Protein AF-A0A966FEG3-F1 (afdb_monomer_lite)

Structure (mmCIF, N/CA/C/O backbone):
data_AF-A0A966FEG3-F1
#
_entry.id   AF-A0A966FEG3-F1
#
loop_
_atom_site.group_PDB
_atom_site.id
_atom_site.type_symbol
_atom_site.label_atom_id
_atom_site.label_alt_id
_atom_site.label_comp_id
_atom_site.label_asym_id
_atom_site.label_entity_id
_atom_site.label_seq_id
_atom_site.pdbx_PDB_ins_code
_atom_site.Cartn_x
_atom_site.Cartn_y
_atom_site.Cartn_z
_atom_site.occupancy
_atom_site.B_iso_or_equiv
_atom_site.auth_seq_id
_atom_site.auth_comp_id
_atom_site.auth_asym_id
_atom_site.auth_atom_id
_atom_site.pdbx_PDB_model_num
ATOM 1 N N . MET A 1 1 ? -10.362 -10.837 -19.702 1.00 38.38 1 MET A N 1
ATOM 2 C CA . MET A 1 1 ? -8.970 -11.197 -20.048 1.00 38.38 1 MET A CA 1
ATOM 3 C C . MET A 1 1 ? -8.154 -11.199 -18.758 1.00 38.38 1 MET A C 1
ATOM 5 O O . MET A 1 1 ? -8.334 -10.292 -17.959 1.00 38.38 1 MET A O 1
ATOM 9 N N . ALA A 1 2 ? -7.411 -12.283 -18.530 1.00 38.44 2 ALA A N 1
ATOM 10 C CA . ALA A 1 2 ? -6.531 -12.666 -17.410 1.00 38.44 2 ALA A CA 1
ATOM 11 C C . ALA A 1 2 ? -6.122 -11.619 -16.337 1.00 38.44 2 ALA A C 1
ATOM 13 O O . ALA A 1 2 ? -4.963 -11.240 -16.250 1.00 38.44 2 ALA A O 1
ATOM 14 N N . LEU A 1 3 ? -7.035 -11.224 -15.444 1.00 44.22 3 LEU A N 1
ATOM 15 C CA . LEU A 1 3 ? -6.697 -10.529 -14.186 1.00 44.22 3 LEU A CA 1
ATOM 16 C C . LEU A 1 3 ? -7.415 -11.183 -12.992 1.00 44.22 3 LEU A C 1
ATOM 18 O O . LEU A 1 3 ? -7.968 -10.521 -12.117 1.00 44.22 3 LEU A O 1
ATOM 22 N N . GLN A 1 4 ? -7.450 -12.519 -12.970 1.00 49.81 4 GLN A N 1
ATOM 23 C CA . GLN A 1 4 ? -7.843 -13.291 -11.790 1.00 49.81 4 GLN A CA 1
ATOM 24 C C . GLN A 1 4 ? -6.581 -13.683 -11.028 1.00 49.81 4 GLN A C 1
ATOM 26 O O . GLN A 1 4 ? -5.938 -14.654 -11.394 1.00 49.81 4 GLN A O 1
ATOM 31 N N . SER A 1 5 ? -6.258 -12.913 -9.986 1.00 51.19 5 SER A N 1
ATOM 32 C CA . SER A 1 5 ? -5.543 -13.248 -8.735 1.00 51.19 5 SER A CA 1
ATOM 33 C C . SER A 1 5 ? -4.192 -14.005 -8.748 1.00 51.19 5 SER A C 1
ATOM 35 O O . SER A 1 5 ? -3.426 -13.845 -7.797 1.00 51.19 5 SER A O 1
ATOM 37 N N . GLY A 1 6 ? -3.843 -14.784 -9.771 1.00 53.94 6 GLY A N 1
ATOM 38 C CA . GLY A 1 6 ? -2.565 -15.483 -9.951 1.00 53.94 6 GLY A CA 1
ATOM 39 C C . GLY A 1 6 ? -1.536 -14.718 -10.791 1.00 53.94 6 GLY A C 1
ATOM 40 O O . GLY A 1 6 ? -0.384 -15.131 -10.842 1.00 53.94 6 GLY A O 1
ATOM 41 N N . ASP A 1 7 ? -1.923 -13.601 -11.412 1.00 70.50 7 ASP A N 1
ATOM 42 C CA . ASP A 1 7 ? -1.065 -12.883 -12.365 1.00 70.50 7 ASP A CA 1
ATOM 43 C C . ASP A 1 7 ? -0.218 -11.763 -11.751 1.00 70.50 7 ASP A C 1
ATOM 45 O O . ASP A 1 7 ? 0.681 -11.285 -12.416 1.00 70.50 7 ASP A O 1
ATOM 49 N N . ILE A 1 8 ? -0.412 -11.364 -10.486 1.00 80.38 8 ILE A N 1
ATOM 50 C CA . ILE A 1 8 ? 0.391 -10.268 -9.899 1.00 80.38 8 ILE A CA 1
ATOM 51 C C . ILE A 1 8 ? 1.880 -10.632 -9.835 1.00 80.38 8 ILE A C 1
ATOM 53 O O . ILE A 1 8 ? 2.721 -9.803 -10.168 1.00 80.38 8 ILE A O 1
ATOM 57 N N . ASP A 1 9 ? 2.208 -11.864 -9.434 1.00 82.50 9 ASP A N 1
ATOM 58 C CA . ASP A 1 9 ? 3.596 -12.344 -9.422 1.00 82.50 9 ASP A CA 1
ATOM 59 C C . ASP A 1 9 ? 4.175 -12.349 -10.837 1.00 82.50 9 ASP A C 1
ATOM 61 O O . ASP A 1 9 ? 5.228 -11.770 -11.075 1.00 82.50 9 ASP A O 1
ATOM 65 N N . LYS A 1 10 ? 3.414 -12.855 -11.814 1.00 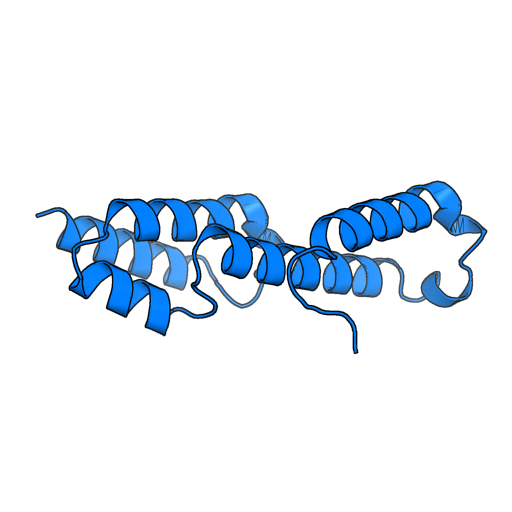83.94 10 LYS A N 1
ATOM 66 C CA . LYS A 1 10 ? 3.803 -12.811 -13.228 1.00 83.94 10 LYS A CA 1
ATOM 67 C C . LYS A 1 10 ? 3.959 -11.383 -13.747 1.00 83.94 10 LYS A C 1
ATOM 69 O O . LYS A 1 10 ? 4.879 -11.117 -14.511 1.00 83.94 10 LYS A O 1
ATOM 74 N N . CYS A 1 11 ? 3.109 -10.447 -13.326 1.00 84.00 11 CYS A N 1
ATOM 75 C CA . CYS A 1 11 ? 3.220 -9.031 -13.663 1.00 84.00 11 CYS A CA 1
ATOM 76 C C . CYS A 1 11 ? 4.493 -8.425 -13.070 1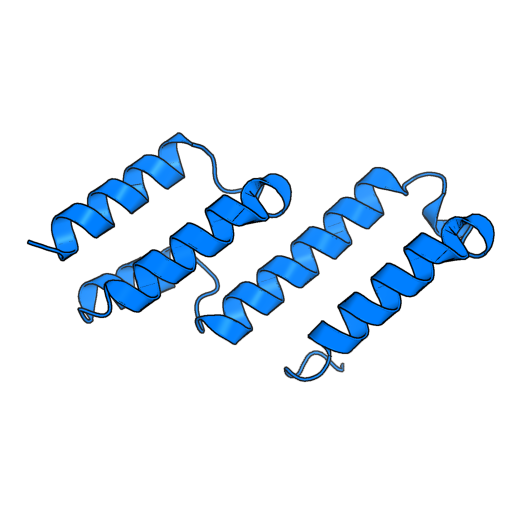.00 84.00 11 CYS A C 1
ATOM 78 O O . CYS A 1 11 ? 5.162 -7.657 -13.758 1.00 84.00 11 CYS A O 1
ATOM 80 N N . LYS A 1 12 ? 4.859 -8.783 -11.833 1.00 86.56 12 LYS A N 1
ATOM 81 C CA . LYS A 1 12 ? 6.125 -8.369 -11.214 1.00 86.56 12 LYS A CA 1
ATOM 82 C C . LYS A 1 12 ? 7.324 -8.951 -11.945 1.00 86.56 12 LYS A C 1
ATOM 84 O O . LYS A 1 12 ? 8.242 -8.205 -12.270 1.00 86.56 12 LYS A O 1
ATOM 89 N N . GLU A 1 13 ? 7.309 -10.248 -12.234 1.00 89.69 13 GLU A N 1
ATOM 90 C CA . GLU A 1 13 ? 8.377 -10.922 -12.976 1.00 89.69 13 GLU A CA 1
ATOM 91 C C . GLU A 1 13 ? 8.538 -10.330 -14.378 1.00 89.69 13 GLU A C 1
ATOM 93 O O . GLU A 1 13 ? 9.652 -10.031 -14.806 1.00 89.69 13 GLU A O 1
ATOM 98 N N . TRP A 1 14 ? 7.431 -10.080 -15.076 1.00 88.81 14 TRP A N 1
ATOM 99 C CA . TRP A 1 14 ? 7.425 -9.453 -16.393 1.00 88.81 14 TRP A CA 1
ATOM 100 C C . TRP A 1 14 ? 7.917 -8.003 -16.346 1.00 88.81 14 TRP A C 1
ATOM 102 O O . TRP A 1 14 ? 8.748 -7.605 -17.165 1.00 88.81 14 TRP A O 1
ATOM 112 N N . LEU A 1 15 ? 7.477 -7.220 -15.355 1.00 89.69 15 LEU A N 1
ATOM 113 C CA . LEU A 1 15 ? 7.966 -5.860 -15.145 1.00 89.69 15 LEU A CA 1
ATOM 114 C C . LEU A 1 15 ? 9.474 -5.864 -14.869 1.00 89.69 15 LEU A C 1
ATOM 116 O O . LEU A 1 15 ? 10.215 -5.097 -15.484 1.00 89.69 15 LEU A O 1
ATOM 120 N N . GLN A 1 16 ? 9.946 -6.760 -14.002 1.00 90.38 16 GLN A N 1
ATOM 121 C CA . GLN A 1 16 ? 11.364 -6.904 -13.688 1.00 90.38 16 GLN A CA 1
ATOM 122 C C . GLN A 1 16 ? 12.171 -7.336 -14.915 1.00 90.38 16 GLN A C 1
ATOM 124 O O . GLN A 1 16 ? 13.257 -6.809 -15.161 1.00 90.38 16 GLN A O 1
ATOM 129 N N . HIS A 1 17 ? 11.631 -8.249 -15.721 1.00 92.38 17 HIS A N 1
ATOM 130 C CA . HIS A 1 17 ? 12.232 -8.663 -16.980 1.00 92.38 17 HIS A CA 1
ATOM 131 C C . HIS A 1 17 ? 12.397 -7.479 -17.940 1.00 92.38 17 HIS A C 1
ATOM 133 O O . HIS A 1 17 ? 13.476 -7.313 -18.512 1.00 92.38 17 HIS A O 1
ATOM 139 N N . ILE A 1 18 ? 11.378 -6.626 -18.080 1.00 89.12 18 ILE A N 1
ATOM 140 C CA . ILE A 1 18 ? 11.449 -5.421 -18.917 1.00 89.12 18 ILE A CA 1
ATOM 141 C C . ILE A 1 18 ? 12.472 -4.429 -18.372 1.00 89.12 18 ILE A C 1
ATOM 143 O O . ILE A 1 18 ? 13.272 -3.907 -19.145 1.00 89.12 18 ILE A O 1
ATOM 147 N N . ILE A 1 19 ? 12.495 -4.193 -17.057 1.00 89.69 19 ILE A N 1
ATOM 148 C CA . ILE A 1 19 ? 13.482 -3.311 -16.415 1.00 89.69 19 ILE A CA 1
ATOM 149 C C . ILE A 1 19 ? 14.906 -3.795 -16.709 1.00 89.69 19 ILE A C 1
ATOM 151 O O . ILE A 1 19 ? 15.741 -3.007 -17.159 1.00 89.69 19 ILE A O 1
ATOM 155 N N . ASN A 1 20 ? 15.165 -5.092 -16.529 1.00 92.50 20 ASN A N 1
ATOM 156 C CA . ASN A 1 20 ? 16.472 -5.702 -16.778 1.00 92.50 20 ASN A CA 1
ATOM 157 C C . ASN A 1 20 ? 16.862 -5.656 -18.266 1.00 92.50 20 ASN A C 1
ATOM 159 O O . ASN A 1 20 ? 18.035 -5.501 -18.599 1.00 92.50 20 ASN A O 1
ATOM 163 N N . ASN A 1 21 ? 15.881 -5.747 -19.167 1.00 92.00 21 ASN A N 1
ATOM 164 C CA . ASN A 1 21 ? 16.079 -5.766 -20.615 1.00 92.00 21 ASN A CA 1
ATOM 165 C C . ASN A 1 21 ? 15.641 -4.461 -21.292 1.00 92.00 21 ASN A C 1
ATOM 167 O O . ASN A 1 21 ? 15.295 -4.477 -22.468 1.00 92.00 21 ASN A O 1
ATOM 171 N N . LYS A 1 22 ? 15.693 -3.313 -20.600 1.00 86.31 22 LYS A N 1
ATOM 172 C CA . LYS A 1 22 ? 15.175 -2.014 -21.080 1.00 86.31 22 LYS A CA 1
ATOM 173 C C . LYS A 1 22 ? 15.550 -1.668 -22.530 1.00 86.31 22 LYS A C 1
ATOM 175 O O . LYS A 1 22 ? 14.750 -1.086 -23.256 1.00 86.31 22 LYS A O 1
ATOM 180 N N . LYS A 1 23 ? 16.762 -2.027 -22.972 1.00 87.69 23 LYS A N 1
ATOM 181 C CA . LYS A 1 23 ? 17.250 -1.791 -24.347 1.00 87.69 23 LYS A CA 1
ATOM 182 C C . LYS A 1 23 ? 16.480 -2.571 -25.425 1.00 87.69 23 LYS A C 1
ATOM 184 O O . LYS A 1 23 ? 16.459 -2.133 -26.566 1.00 87.69 23 LYS A O 1
ATOM 189 N N . GLN A 1 24 ? 15.855 -3.691 -25.068 1.00 90.38 24 GLN A N 1
ATOM 190 C CA . GLN A 1 24 ? 15.042 -4.526 -25.959 1.00 90.38 24 GLN A CA 1
ATOM 191 C C . GLN A 1 24 ? 13.593 -4.032 -26.086 1.00 90.38 24 GLN A C 1
ATOM 193 O O . GLN A 1 24 ? 12.848 -4.548 -26.913 1.00 90.38 24 GLN A O 1
ATOM 198 N N . PHE A 1 25 ? 13.199 -3.018 -25.305 1.00 86.56 25 PHE A N 1
ATOM 199 C CA . PHE A 1 25 ? 11.854 -2.441 -25.316 1.00 86.56 25 PHE A CA 1
ATOM 200 C C . PHE A 1 25 ? 11.882 -0.957 -25.734 1.00 86.56 25 PHE A C 1
ATOM 202 O O . PHE A 1 25 ? 11.555 -0.076 -24.929 1.00 86.56 25 PHE A O 1
ATOM 209 N N . PRO A 1 26 ? 12.288 -0.641 -26.983 1.00 87.69 26 PRO A N 1
ATOM 210 C CA . PRO A 1 26 ? 12.389 0.737 -27.466 1.00 87.69 26 PRO A CA 1
ATOM 211 C C . PRO A 1 26 ? 11.051 1.489 -27.412 1.00 87.69 26 PRO A C 1
ATOM 213 O O . PRO A 1 26 ? 11.040 2.696 -27.185 1.00 87.69 26 PRO A O 1
ATOM 216 N N . GLN A 1 27 ? 9.922 0.783 -27.524 1.00 85.31 27 GLN A N 1
ATOM 217 C CA . GLN A 1 27 ? 8.577 1.360 -27.464 1.00 85.31 27 GLN A CA 1
ATOM 218 C C . GLN A 1 27 ? 8.258 2.073 -26.141 1.00 85.31 27 GLN A C 1
ATOM 220 O O . GLN A 1 27 ? 7.367 2.915 -26.104 1.00 85.31 27 GLN A O 1
ATOM 225 N N . TYR A 1 28 ? 8.976 1.752 -25.060 1.00 85.25 28 TYR A N 1
ATOM 226 C CA . TYR A 1 28 ? 8.797 2.393 -23.757 1.00 85.25 28 TYR A CA 1
ATOM 227 C C . TYR A 1 28 ? 9.899 3.405 -23.448 1.00 85.25 28 TYR A C 1
ATOM 229 O O . TYR A 1 28 ? 9.851 4.024 -22.396 1.00 85.25 28 TYR A O 1
ATOM 237 N N . GLN A 1 29 ? 10.906 3.596 -24.309 1.00 82.12 29 GLN A N 1
ATOM 238 C CA . GLN A 1 29 ? 12.056 4.441 -23.965 1.00 82.12 29 GLN A CA 1
ATOM 239 C C . GLN A 1 29 ? 11.679 5.906 -23.749 1.00 82.12 29 GLN A C 1
ATOM 241 O O . GLN A 1 29 ? 12.109 6.495 -22.758 1.00 82.12 29 GLN A O 1
ATOM 246 N N . SER A 1 30 ? 10.855 6.478 -24.630 1.00 88.44 30 SER A N 1
ATOM 247 C CA . SER A 1 30 ? 10.451 7.888 -24.551 1.00 88.44 30 SER A CA 1
ATOM 248 C C . SER A 1 30 ? 9.553 8.197 -23.352 1.00 88.44 30 SER A C 1
ATOM 250 O O . SER A 1 30 ? 9.527 9.329 -22.884 1.00 88.44 30 SER A O 1
ATOM 252 N N . THR A 1 31 ? 8.825 7.202 -22.841 1.00 90.94 31 THR A N 1
ATOM 253 C CA . THR A 1 31 ? 7.880 7.347 -21.723 1.00 90.94 31 THR A CA 1
ATOM 254 C C . THR A 1 31 ? 8.262 6.482 -20.529 1.00 90.94 31 THR A C 1
ATOM 256 O O . THR A 1 31 ? 7.421 6.226 -19.675 1.00 90.94 31 THR A O 1
ATOM 259 N N . TRP A 1 32 ? 9.520 6.039 -20.451 1.00 88.88 32 TRP A N 1
ATOM 260 C CA . TRP A 1 32 ? 9.947 4.979 -19.536 1.00 88.88 32 TRP A CA 1
ATOM 261 C C . TRP A 1 32 ? 9.588 5.267 -18.085 1.00 88.88 32 TRP A C 1
ATOM 263 O O . TRP A 1 32 ? 9.099 4.382 -17.396 1.00 88.88 32 TRP A O 1
ATOM 273 N N . ASP A 1 33 ? 9.826 6.498 -17.638 1.00 88.50 33 ASP A N 1
ATOM 274 C CA . ASP A 1 33 ? 9.568 6.914 -16.261 1.00 88.50 33 ASP A CA 1
ATOM 275 C C . ASP A 1 33 ? 8.069 6.867 -15.929 1.00 88.50 33 ASP A C 1
ATOM 277 O O . ASP A 1 33 ? 7.652 6.165 -15.010 1.00 88.50 33 ASP A O 1
ATOM 281 N N . ASN A 1 34 ? 7.245 7.495 -16.775 1.00 89.50 34 ASN A N 1
ATOM 282 C CA . ASN A 1 34 ? 5.788 7.492 -16.637 1.00 89.50 34 ASN A CA 1
ATOM 283 C C . ASN A 1 34 ? 5.198 6.080 -16.754 1.00 89.50 34 ASN A C 1
ATOM 285 O O . ASN A 1 34 ? 4.347 5.700 -15.957 1.00 89.50 34 ASN A O 1
ATOM 289 N N . TRP A 1 35 ? 5.663 5.289 -17.723 1.00 90.31 35 TRP A N 1
ATOM 290 C CA . TRP A 1 35 ? 5.221 3.911 -17.934 1.00 90.31 35 TRP A CA 1
ATOM 291 C C . TRP A 1 35 ? 5.592 3.021 -16.747 1.00 90.31 35 TRP A C 1
ATOM 293 O O . TRP A 1 35 ? 4.761 2.263 -16.257 1.00 90.31 35 TRP A O 1
ATOM 303 N N . LEU A 1 36 ? 6.826 3.129 -16.251 1.00 90.25 36 LEU A N 1
ATOM 304 C CA . LEU A 1 36 ? 7.287 2.353 -15.105 1.00 90.25 36 LEU A CA 1
ATOM 305 C C . LEU A 1 36 ? 6.503 2.724 -13.845 1.00 90.25 36 LEU A C 1
ATOM 307 O O . LEU A 1 36 ? 6.138 1.836 -13.074 1.00 90.25 36 LEU A O 1
ATOM 311 N N . LYS A 1 37 ? 6.232 4.017 -13.647 1.00 89.12 37 LYS A N 1
ATOM 312 C CA . LYS A 1 37 ? 5.415 4.508 -12.539 1.00 89.12 37 LYS A CA 1
ATOM 313 C C . LYS A 1 37 ? 3.992 3.957 -12.600 1.00 89.12 37 LYS A C 1
ATOM 315 O O . LYS A 1 37 ? 3.523 3.411 -11.606 1.00 89.12 37 LYS A O 1
ATOM 320 N N . ASP A 1 38 ? 3.352 4.027 -13.765 1.00 88.94 38 ASP A N 1
ATOM 321 C CA . ASP A 1 38 ? 2.004 3.498 -13.998 1.00 88.94 38 ASP A CA 1
ATOM 322 C C . ASP A 1 38 ? 1.928 1.991 -13.700 1.00 88.94 38 ASP A C 1
ATOM 324 O O . ASP A 1 38 ? 1.105 1.552 -12.897 1.00 88.94 38 ASP A O 1
ATOM 328 N N . ARG A 1 39 ? 2.879 1.198 -14.217 1.00 89.38 39 ARG A N 1
ATOM 329 C CA . ARG A 1 39 ? 2.926 -0.254 -13.969 1.00 89.38 39 ARG A CA 1
ATOM 330 C C . ARG A 1 39 ? 3.160 -0.620 -12.512 1.00 89.38 39 ARG A C 1
ATOM 332 O O . ARG A 1 39 ? 2.531 -1.552 -12.015 1.00 89.38 39 ARG A O 1
ATOM 339 N N . LYS A 1 40 ? 4.044 0.097 -11.817 1.00 89.69 40 LYS A N 1
ATOM 340 C CA . LYS A 1 40 ? 4.242 -0.083 -10.372 1.00 89.69 40 LYS A CA 1
ATOM 341 C C . LYS A 1 40 ? 2.946 0.215 -9.616 1.00 89.69 40 LYS A C 1
ATOM 343 O O . LYS A 1 40 ? 2.457 -0.632 -8.875 1.00 89.69 40 LYS A O 1
ATOM 348 N N . GLN A 1 41 ? 2.327 1.358 -9.905 1.00 88.94 41 GLN A N 1
ATOM 349 C CA . GLN A 1 41 ? 1.059 1.767 -9.308 1.00 88.94 41 GLN A CA 1
ATOM 350 C C . GLN A 1 41 ? -0.072 0.750 -9.538 1.00 88.94 41 GLN A C 1
ATOM 352 O O . GLN A 1 41 ? -0.840 0.469 -8.614 1.00 88.94 41 GLN A O 1
ATOM 357 N N . GLU A 1 42 ? -0.193 0.169 -10.731 1.00 88.62 42 GLU A N 1
ATOM 358 C CA . GLU A 1 42 ? -1.166 -0.898 -10.992 1.00 88.62 42 GLU A CA 1
ATOM 359 C C . GLU A 1 42 ? -0.882 -2.157 -10.162 1.00 88.62 42 GLU A C 1
ATOM 361 O O . GLU A 1 42 ? -1.798 -2.703 -9.541 1.00 88.62 42 GLU A O 1
ATOM 366 N N . ILE A 1 43 ? 0.378 -2.604 -10.108 1.00 88.62 43 ILE A N 1
ATOM 367 C CA . ILE A 1 43 ? 0.781 -3.790 -9.340 1.00 88.62 43 ILE A CA 1
ATOM 368 C C . ILE A 1 43 ? 0.492 -3.587 -7.849 1.00 88.62 43 ILE A C 1
ATOM 370 O O . ILE A 1 43 ? -0.152 -4.443 -7.241 1.00 88.62 43 ILE A O 1
ATOM 374 N N . SER A 1 44 ? 0.885 -2.451 -7.266 1.00 89.25 44 SER A N 1
ATOM 375 C CA . SER A 1 44 ? 0.630 -2.167 -5.849 1.00 89.25 44 SER A CA 1
ATOM 376 C C . SER A 1 44 ? -0.855 -2.073 -5.515 1.00 89.25 44 SER A C 1
ATOM 378 O O . SER A 1 44 ? -1.271 -2.556 -4.462 1.00 89.25 44 SER A O 1
ATOM 380 N N . GLN A 1 45 ? -1.688 -1.512 -6.397 1.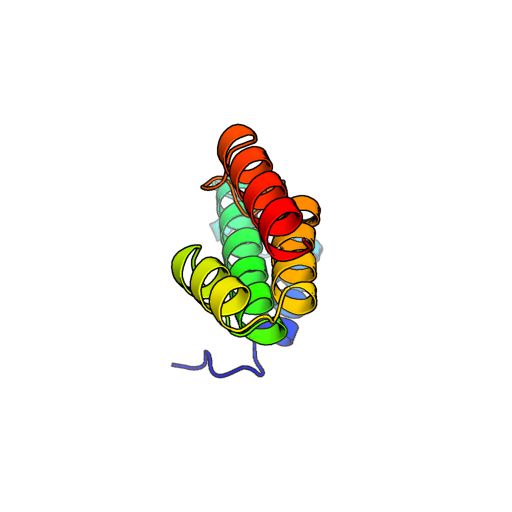00 86.56 45 GLN A N 1
ATOM 381 C CA . GLN A 1 45 ? -3.142 -1.504 -6.194 1.00 86.56 45 GLN A CA 1
ATOM 382 C C . GLN A 1 45 ? -3.735 -2.916 -6.212 1.00 86.56 45 GLN A C 1
ATOM 384 O O . GLN A 1 45 ? -4.588 -3.248 -5.384 1.00 86.56 45 GLN A O 1
ATOM 389 N N . GLN A 1 46 ? -3.285 -3.764 -7.139 1.00 87.12 46 GLN A N 1
ATOM 390 C CA . GLN A 1 46 ? -3.735 -5.151 -7.191 1.00 87.12 46 GLN A CA 1
ATOM 391 C C . GLN A 1 46 ? -3.258 -5.948 -5.972 1.00 87.12 46 GLN A C 1
ATOM 393 O O . GLN A 1 46 ? -4.029 -6.735 -5.423 1.00 87.12 46 GLN A O 1
ATOM 398 N N . GLU A 1 47 ? -2.023 -5.732 -5.513 1.00 88.06 47 GLU A N 1
ATOM 399 C CA . GLU A 1 47 ? -1.493 -6.355 -4.298 1.00 88.06 47 GLU A CA 1
ATOM 400 C C . GLU A 1 47 ? -2.268 -5.946 -3.057 1.00 88.06 47 GLU A C 1
ATOM 402 O O . GLU A 1 47 ? -2.623 -6.808 -2.254 1.00 88.06 47 GLU A O 1
ATOM 407 N N . LEU A 1 48 ? -2.558 -4.653 -2.917 1.00 88.31 48 LEU A N 1
ATOM 408 C CA . LEU A 1 48 ? -3.357 -4.115 -1.825 1.00 88.31 48 LEU A CA 1
ATOM 409 C C . LEU A 1 48 ? -4.720 -4.816 -1.772 1.00 88.31 48 LEU A C 1
ATOM 411 O O . LEU A 1 48 ? -5.116 -5.343 -0.732 1.00 88.31 48 LEU A O 1
ATOM 415 N N . PHE A 1 49 ? -5.407 -4.909 -2.913 1.00 86.88 49 PHE A N 1
ATOM 416 C CA . PHE A 1 49 ? -6.683 -5.612 -2.977 1.00 86.88 49 PHE A CA 1
ATOM 417 C C . PHE A 1 49 ? -6.546 -7.1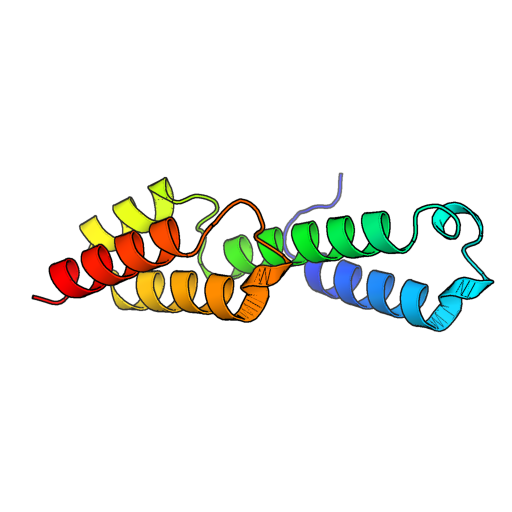12 -2.700 1.00 86.88 49 PHE A C 1
ATOM 419 O O . PHE A 1 49 ? -7.390 -7.680 -2.018 1.00 86.88 49 PHE A O 1
ATOM 426 N N . LYS A 1 50 ? -5.496 -7.772 -3.194 1.00 85.75 50 LYS A N 1
ATOM 427 C CA . LYS A 1 50 ? -5.288 -9.208 -2.965 1.00 85.75 50 LYS A CA 1
ATOM 428 C C . LYS A 1 50 ? -4.971 -9.520 -1.500 1.00 85.75 50 LYS A C 1
ATOM 430 O O . LYS A 1 50 ? -5.453 -10.526 -0.991 1.00 85.75 50 LYS A O 1
ATOM 435 N N . LYS A 1 51 ? -4.174 -8.680 -0.832 1.00 86.38 51 LYS A N 1
ATOM 436 C CA . LYS A 1 51 ? -3.786 -8.859 0.576 1.00 86.38 51 LYS A CA 1
ATOM 437 C C . LYS A 1 51 ? -4.926 -8.549 1.539 1.00 86.38 51 LYS A C 1
ATOM 439 O O . LYS A 1 51 ? -5.109 -9.279 2.504 1.00 86.38 51 LYS A O 1
ATOM 444 N N . PHE A 1 52 ? -5.672 -7.479 1.279 1.00 87.06 52 PHE A N 1
ATOM 445 C CA . PHE A 1 52 ? -6.607 -6.912 2.254 1.00 87.06 52 PHE A CA 1
ATOM 446 C C . PHE A 1 52 ? -8.075 -6.983 1.822 1.00 87.06 52 PHE A C 1
ATOM 448 O O . PHE A 1 52 ? -8.961 -6.702 2.619 1.00 87.06 52 PHE A O 1
ATOM 455 N N . GLY A 1 53 ? -8.365 -7.301 0.558 1.00 85.00 53 GLY A N 1
ATOM 456 C CA . GLY A 1 53 ? -9.724 -7.248 0.006 1.00 85.00 53 GLY A CA 1
ATOM 457 C C . GLY A 1 53 ? -10.284 -5.828 -0.144 1.00 85.00 53 GLY A C 1
ATOM 458 O O . GLY A 1 53 ? -11.454 -5.667 -0.478 1.00 85.00 53 GLY A O 1
ATOM 459 N N . MET A 1 54 ? -9.466 -4.796 0.081 1.00 86.31 54 MET A N 1
ATOM 460 C CA . MET A 1 54 ? -9.872 -3.388 0.119 1.00 86.31 54 MET A CA 1
ATOM 461 C C . MET A 1 54 ? -9.273 -2.625 -1.067 1.00 86.31 54 MET A C 1
ATOM 463 O O . MET A 1 54 ? -8.055 -2.633 -1.258 1.00 86.31 54 MET A O 1
ATOM 467 N N . ARG A 1 55 ? -10.117 -1.951 -1.860 1.00 78.94 55 ARG A N 1
ATOM 468 C CA . ARG A 1 55 ? -9.689 -1.155 -3.032 1.00 78.94 55 ARG A CA 1
ATOM 469 C C . ARG A 1 55 ? -9.712 0.342 -2.779 1.00 78.94 55 ARG A C 1
ATOM 471 O O . ARG A 1 55 ? -8.994 1.080 -3.444 1.00 78.94 55 ARG A O 1
ATOM 478 N N . LYS A 1 56 ? -10.570 0.800 -1.871 1.00 84.38 56 LYS A N 1
ATOM 479 C CA . LYS A 1 56 ? -10.820 2.223 -1.630 1.00 84.38 56 LYS A CA 1
ATOM 480 C C . LYS A 1 56 ? -10.996 2.508 -0.147 1.00 84.38 56 LYS A C 1
ATOM 482 O O . LYS A 1 56 ? -11.329 1.633 0.645 1.00 84.38 56 LYS A O 1
ATOM 487 N N . THR A 1 57 ? -10.886 3.784 0.200 1.00 85.31 57 THR A N 1
ATOM 488 C CA . THR A 1 57 ? -11.108 4.322 1.550 1.00 85.31 57 THR A CA 1
ATOM 489 C C . THR A 1 57 ? -12.439 3.891 2.172 1.00 85.31 57 THR A C 1
ATOM 491 O O . THR A 1 57 ? -12.539 3.741 3.385 1.00 85.31 57 THR A O 1
ATOM 494 N N . ALA A 1 58 ? -13.474 3.682 1.353 1.00 87.81 58 ALA A N 1
ATOM 495 C CA . ALA A 1 58 ? -14.766 3.203 1.836 1.00 87.81 58 ALA A CA 1
ATOM 496 C C . ALA A 1 58 ? -14.677 1.784 2.428 1.00 87.81 58 ALA A C 1
ATOM 498 O O . ALA A 1 58 ? -15.269 1.533 3.473 1.00 87.81 58 ALA A O 1
ATOM 499 N N . ASP A 1 59 ? -13.899 0.885 1.811 1.00 89.44 59 ASP A N 1
ATOM 500 C CA . ASP A 1 59 ? -13.693 -0.474 2.330 1.00 89.44 59 ASP A CA 1
ATOM 501 C C . ASP A 1 59 ? -12.900 -0.440 3.647 1.00 89.44 59 ASP A C 1
ATOM 503 O O . ASP A 1 59 ? -13.188 -1.199 4.572 1.00 89.44 59 ASP A O 1
ATOM 507 N N . PHE A 1 60 ? -11.937 0.484 3.759 1.00 89.25 60 PHE A N 1
ATOM 508 C CA . PHE A 1 60 ? -11.188 0.731 4.993 1.00 89.25 60 PHE A CA 1
ATOM 509 C C . PHE A 1 60 ? -12.110 1.170 6.140 1.00 89.25 60 PHE A C 1
ATOM 511 O O . PHE A 1 60 ? -12.084 0.559 7.206 1.00 89.25 60 PHE A O 1
ATOM 518 N N . ARG A 1 61 ? -12.982 2.164 5.919 1.00 88.12 61 ARG A N 1
ATOM 519 C CA . ARG A 1 61 ? -13.947 2.610 6.942 1.00 88.12 61 ARG A CA 1
ATOM 520 C C . ARG A 1 61 ? -14.902 1.495 7.346 1.00 88.12 61 ARG A C 1
ATOM 522 O O . ARG A 1 61 ? -15.070 1.246 8.532 1.00 88.12 61 ARG A O 1
ATOM 529 N N . GLN A 1 62 ? -15.425 0.749 6.375 1.00 90.31 62 GLN A N 1
ATOM 530 C CA . GLN A 1 62 ? -16.286 -0.395 6.664 1.00 90.31 62 GLN A CA 1
ATOM 531 C C . GLN A 1 62 ? -15.554 -1.477 7.480 1.00 90.31 62 GLN A C 1
ATOM 533 O O . GLN A 1 62 ? -16.150 -2.149 8.320 1.00 90.31 62 GLN A O 1
ATOM 538 N N . THR A 1 63 ? -14.257 -1.670 7.234 1.00 90.06 63 THR A N 1
ATOM 539 C CA . THR A 1 63 ? -13.405 -2.589 8.002 1.00 90.06 63 THR A CA 1
ATOM 540 C C . THR A 1 63 ? -13.228 -2.101 9.443 1.00 90.06 63 THR A C 1
ATOM 542 O O . THR A 1 63 ? -13.334 -2.909 10.368 1.00 90.06 63 THR A O 1
ATOM 545 N N . LEU A 1 64 ? -13.040 -0.793 9.653 1.00 89.62 64 LEU A N 1
ATOM 546 C CA . LEU A 1 64 ? -13.006 -0.191 10.991 1.00 89.62 64 LEU A CA 1
ATOM 547 C C . LEU A 1 64 ? -14.336 -0.357 11.735 1.00 89.62 64 LEU A C 1
ATOM 549 O O . LEU A 1 64 ? -14.325 -0.797 12.880 1.00 89.62 64 LEU A O 1
ATOM 553 N N . GLU A 1 65 ? -15.472 -0.095 11.082 1.00 88.00 65 GLU A N 1
ATOM 554 C CA . GLU A 1 65 ? -16.812 -0.263 11.673 1.00 88.00 65 GLU A CA 1
ATOM 555 C C . GLU A 1 65 ? -17.101 -1.715 12.080 1.00 88.00 65 GLU A C 1
ATOM 557 O O . GLU A 1 65 ? -17.788 -1.973 13.064 1.00 88.00 65 GLU A O 1
ATOM 562 N N . LYS A 1 66 ? -16.533 -2.685 11.356 1.00 88.75 66 LYS A N 1
ATOM 563 C CA . LYS A 1 66 ? -16.604 -4.117 11.693 1.00 88.75 66 LYS A CA 1
ATOM 564 C C . LYS A 1 66 ? -15.670 -4.521 12.844 1.00 88.75 66 LYS A C 1
ATOM 566 O O . LYS A 1 66 ? -15.582 -5.708 13.151 1.00 88.75 66 LYS A O 1
ATOM 571 N N . GLY A 1 67 ? -14.927 -3.583 13.436 1.00 87.88 67 GLY A N 1
ATOM 572 C CA . GLY A 1 67 ? -13.953 -3.843 14.500 1.00 87.88 67 GLY A CA 1
ATOM 573 C C . GLY A 1 67 ? -12.650 -4.494 14.019 1.00 87.88 67 GLY A C 1
ATOM 574 O O . GLY A 1 67 ? -11.812 -4.887 14.829 1.00 87.88 67 GLY A O 1
ATOM 575 N N . LYS A 1 68 ? -12.422 -4.597 12.702 1.00 90.19 68 LYS A N 1
ATOM 576 C CA . LYS A 1 68 ? -11.218 -5.205 12.101 1.00 90.19 68 LYS A CA 1
ATOM 577 C C . LYS A 1 68 ? -10.055 -4.208 12.033 1.00 90.19 68 LYS A C 1
ATOM 579 O O . LYS A 1 68 ? -9.418 -4.006 11.000 1.00 90.19 68 LYS A O 1
ATOM 584 N N . VAL A 1 69 ? -9.754 -3.583 13.164 1.00 89.38 69 VAL A N 1
ATOM 585 C CA . VAL A 1 69 ? -8.768 -2.500 13.280 1.00 89.38 69 VAL A CA 1
ATOM 586 C C . VAL A 1 69 ? -7.366 -2.929 12.839 1.00 89.38 69 VAL A C 1
ATOM 588 O O . VAL A 1 69 ? -6.641 -2.146 12.227 1.00 89.38 69 VAL A O 1
ATOM 591 N N . LYS A 1 70 ? -6.977 -4.181 13.113 1.00 89.69 70 LYS A N 1
ATOM 592 C CA . LYS A 1 70 ? -5.675 -4.718 12.698 1.00 89.69 70 LYS A CA 1
ATOM 593 C C . LYS A 1 70 ? -5.536 -4.769 11.170 1.00 89.69 70 LYS A C 1
ATOM 595 O O . LYS A 1 70 ? -4.564 -4.230 10.653 1.00 89.69 70 LYS A O 1
ATOM 600 N N . GLU A 1 71 ? -6.528 -5.321 10.462 1.00 89.81 71 GLU A N 1
ATOM 601 C CA . GLU A 1 71 ? -6.543 -5.352 8.987 1.00 89.81 71 GLU A CA 1
ATOM 602 C C . GLU A 1 71 ? -6.484 -3.935 8.404 1.00 89.81 71 GLU A C 1
ATOM 604 O O . GLU A 1 71 ? -5.707 -3.672 7.489 1.00 89.81 71 GLU A O 1
ATOM 609 N N . ALA A 1 72 ? -7.254 -3.001 8.968 1.00 90.50 72 ALA A N 1
ATOM 610 C CA . ALA A 1 72 ? -7.253 -1.607 8.537 1.00 90.50 72 ALA A CA 1
ATOM 611 C C . ALA A 1 72 ? -5.888 -0.922 8.761 1.00 90.50 72 ALA A C 1
ATOM 613 O O . ALA A 1 72 ? -5.412 -0.182 7.898 1.00 90.50 72 ALA A O 1
ATOM 614 N N . LYS A 1 73 ? -5.222 -1.196 9.891 1.00 91.31 73 LYS A N 1
ATOM 615 C CA . LYS A 1 73 ? -3.876 -0.681 10.183 1.00 91.31 73 LYS A CA 1
ATOM 616 C C . LYS A 1 73 ? -2.845 -1.213 9.190 1.00 91.31 73 LYS A C 1
ATOM 618 O O . LYS A 1 73 ? -2.044 -0.435 8.680 1.00 91.31 73 LYS A O 1
ATOM 623 N N . GLU A 1 74 ? -2.856 -2.517 8.920 1.00 91.75 74 GLU A N 1
ATOM 624 C CA . GLU A 1 74 ? -1.932 -3.142 7.967 1.00 91.75 74 GLU A CA 1
ATOM 625 C C . GLU A 1 74 ? -2.157 -2.623 6.539 1.00 91.75 74 GLU A C 1
ATOM 627 O O . GLU A 1 74 ? -1.190 -2.341 5.832 1.00 91.75 74 GLU A O 1
ATOM 632 N N .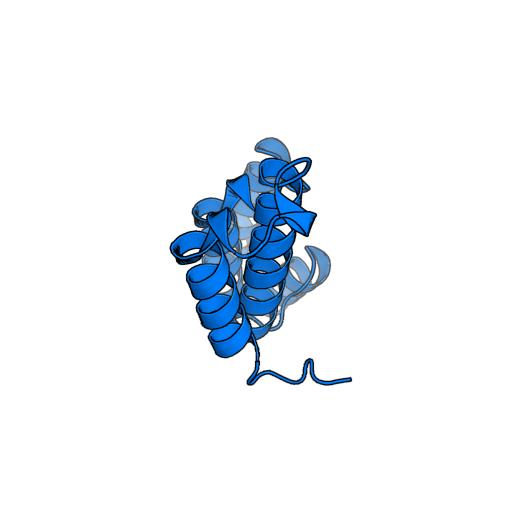 TRP A 1 75 ? -3.417 -2.405 6.148 1.00 91.50 75 TRP A N 1
ATOM 633 C CA . TRP A 1 75 ? -3.765 -1.773 4.876 1.00 91.50 75 TRP A CA 1
ATOM 634 C C . TRP A 1 75 ? -3.179 -0.361 4.768 1.00 91.50 75 TRP A C 1
ATOM 636 O O . TRP A 1 75 ? -2.491 -0.055 3.796 1.00 91.50 75 TRP A O 1
ATOM 646 N N . LEU A 1 76 ? -3.378 0.484 5.787 1.00 90.25 76 LEU A N 1
ATOM 647 C CA . LEU A 1 76 ? -2.848 1.851 5.786 1.00 90.25 76 LEU A CA 1
ATOM 648 C C . LEU A 1 76 ? -1.313 1.866 5.767 1.00 90.25 76 LEU A C 1
ATOM 650 O O . LEU A 1 76 ? -0.710 2.659 5.043 1.00 90.25 76 LEU A O 1
ATOM 654 N N . GLN A 1 77 ? -0.681 0.964 6.522 1.00 91.19 77 GLN A N 1
ATOM 655 C CA . GLN A 1 77 ? 0.772 0.817 6.554 1.00 91.19 77 GLN A CA 1
ATOM 656 C C . GLN A 1 77 ? 1.334 0.405 5.188 1.00 91.19 77 GLN A C 1
ATOM 658 O O . GLN A 1 77 ? 2.371 0.924 4.787 1.00 91.19 77 GLN A O 1
ATOM 663 N N . TYR A 1 78 ? 0.656 -0.486 4.457 1.00 91.00 78 TYR A N 1
ATOM 664 C CA . TYR A 1 78 ? 1.082 -0.888 3.116 1.00 91.00 78 TYR A CA 1
ATOM 665 C C . TYR A 1 78 ? 1.075 0.293 2.140 1.00 91.00 78 TYR A C 1
ATOM 667 O O . TYR A 1 78 ? 2.014 0.456 1.362 1.00 91.00 78 TYR A O 1
ATOM 675 N N . ILE A 1 79 ? 0.043 1.139 2.190 1.00 88.88 79 ILE A N 1
ATOM 676 C CA . ILE A 1 79 ? -0.030 2.339 1.346 1.00 88.88 79 ILE A CA 1
ATOM 677 C C . ILE A 1 79 ? 1.076 3.326 1.730 1.00 88.88 79 ILE A C 1
ATOM 679 O O . ILE A 1 79 ? 1.684 3.919 0.846 1.00 88.88 79 ILE A O 1
ATOM 683 N N . LEU A 1 80 ? 1.375 3.475 3.025 1.00 88.25 80 LEU A N 1
ATOM 684 C CA . LEU A 1 80 ? 2.456 4.343 3.497 1.00 88.25 80 LEU A CA 1
ATOM 685 C C . LEU A 1 80 ? 3.835 3.854 3.021 1.00 88.25 80 LEU A C 1
ATOM 687 O O . LEU A 1 80 ? 4.639 4.652 2.549 1.00 88.25 80 LEU A O 1
ATOM 691 N N . ASP A 1 81 ? 4.088 2.548 3.102 1.00 89.25 81 ASP A N 1
ATOM 692 C CA . ASP A 1 81 ? 5.318 1.909 2.617 1.00 89.25 81 ASP A CA 1
ATOM 693 C C . ASP A 1 81 ? 5.480 2.052 1.091 1.00 89.25 81 ASP A C 1
ATOM 695 O O . ASP A 1 81 ? 6.579 2.235 0.576 1.00 89.25 81 ASP A O 1
ATOM 699 N N . ASN A 1 82 ? 4.359 2.068 0.364 1.00 88.56 82 ASN A N 1
ATOM 700 C CA . ASN A 1 82 ? 4.311 2.166 -1.094 1.00 88.56 82 ASN A CA 1
ATOM 701 C C . ASN A 1 82 ? 3.826 3.542 -1.571 1.00 88.56 82 ASN A C 1
ATOM 703 O O . ASN A 1 82 ? 3.260 3.653 -2.656 1.00 88.56 82 ASN A O 1
ATOM 707 N N . ARG A 1 83 ? 4.043 4.600 -0.782 1.00 84.44 83 ARG A N 1
ATOM 708 C CA . ARG A 1 83 ? 3.440 5.929 -0.985 1.00 84.44 83 ARG A CA 1
ATOM 709 C C . ARG A 1 83 ? 3.631 6.510 -2.390 1.00 84.44 83 ARG A C 1
ATOM 711 O O . ARG A 1 83 ? 2.711 7.126 -2.919 1.00 84.44 83 ARG A O 1
ATOM 718 N N . ASP A 1 84 ? 4.786 6.282 -3.013 1.00 85.12 84 ASP A N 1
ATOM 719 C CA . ASP A 1 84 ? 5.081 6.732 -4.387 1.00 85.12 84 ASP A CA 1
ATOM 720 C C . ASP A 1 84 ? 4.118 6.143 -5.440 1.00 85.12 84 ASP A C 1
ATOM 722 O O . ASP A 1 84 ? 3.822 6.763 -6.462 1.00 85.12 84 ASP A O 1
ATOM 726 N N . GLN A 1 85 ? 3.572 4.964 -5.144 1.00 85.69 85 GLN A N 1
ATOM 727 C CA . GLN A 1 85 ? 2.641 4.208 -5.982 1.00 85.69 85 GLN A CA 1
ATOM 728 C C . GLN A 1 85 ? 1.176 4.568 -5.701 1.00 85.69 85 GLN A C 1
ATOM 730 O O . GLN A 1 85 ? 0.280 4.101 -6.403 1.00 85.69 85 GLN A O 1
ATOM 735 N N . PHE A 1 86 ? 0.924 5.411 -4.695 1.00 85.94 86 PHE A N 1
ATOM 736 C CA . PHE A 1 86 ? -0.401 5.899 -4.330 1.00 85.94 86 PHE A CA 1
ATOM 737 C C . PHE A 1 86 ? -0.461 7.438 -4.322 1.00 85.94 86 PHE A C 1
ATOM 739 O O . PHE A 1 86 ? -0.788 8.040 -3.295 1.00 85.94 86 PHE A O 1
ATOM 746 N N . PRO A 1 87 ? -0.192 8.107 -5.462 1.00 83.75 87 PRO A N 1
ATOM 747 C CA . PRO A 1 87 ? -0.186 9.571 -5.544 1.00 83.75 87 PRO A CA 1
ATOM 748 C C . PRO A 1 87 ? -1.546 10.215 -5.227 1.00 83.75 87 PRO A C 1
ATOM 750 O O . PRO A 1 87 ? -1.614 11.407 -4.942 1.00 83.75 87 PRO A O 1
ATOM 753 N N . GLN A 1 88 ? -2.634 9.441 -5.257 1.00 82.44 88 GLN A N 1
ATOM 754 C CA . GLN A 1 88 ? -3.975 9.882 -4.873 1.00 82.44 88 GLN A CA 1
ATOM 755 C C . GLN A 1 88 ? -4.141 10.151 -3.367 1.00 82.44 88 GLN A C 1
ATOM 757 O O . GLN A 1 88 ? -5.124 10.781 -2.975 1.00 82.44 88 GLN A O 1
ATOM 762 N N . TYR A 1 89 ? -3.224 9.671 -2.520 1.00 86.31 89 TYR A N 1
ATOM 763 C CA . TYR A 1 89 ? -3.281 9.847 -1.070 1.00 86.31 89 TYR A CA 1
ATOM 764 C C . TYR A 1 89 ? -2.152 10.771 -0.601 1.00 86.31 89 TYR A C 1
ATOM 766 O O . TYR A 1 89 ? -0.970 10.445 -0.691 1.00 86.31 89 TYR A O 1
ATOM 774 N N . ASN A 1 90 ? -2.527 11.945 -0.095 1.00 86.25 90 ASN A N 1
ATOM 775 C CA . ASN A 1 90 ? -1.596 12.930 0.458 1.00 86.25 90 ASN A CA 1
ATOM 776 C C . ASN A 1 90 ? -1.406 12.746 1.975 1.00 86.25 90 ASN A C 1
ATOM 778 O O . ASN A 1 90 ? -2.154 12.000 2.607 1.00 86.25 90 ASN A O 1
ATOM 782 N N . ASP A 1 91 ? -0.426 13.440 2.567 1.00 86.94 91 ASP A N 1
ATOM 783 C CA . ASP A 1 91 ? -0.141 13.361 4.012 1.00 86.94 91 ASP A CA 1
ATOM 784 C C . ASP A 1 91 ? -1.380 13.648 4.862 1.00 86.94 91 ASP A C 1
ATOM 786 O O . ASP A 1 91 ? -1.706 12.867 5.750 1.00 86.94 91 ASP A O 1
ATOM 790 N N . ASN A 1 92 ? -2.129 14.700 4.519 1.00 89.06 92 ASN A N 1
ATOM 791 C CA . ASN A 1 92 ? -3.350 15.078 5.233 1.00 89.06 92 ASN A CA 1
ATOM 792 C C . ASN A 1 92 ? -4.368 13.928 5.274 1.00 89.06 92 ASN A C 1
ATOM 794 O O . ASN A 1 92 ? -5.006 13.684 6.297 1.00 89.06 92 ASN A O 1
ATOM 798 N N . TRP A 1 93 ? -4.525 13.205 4.162 1.00 90.50 93 TRP A N 1
ATOM 799 C CA . TRP A 1 93 ? -5.391 12.035 4.099 1.00 90.50 93 TRP A CA 1
ATOM 800 C C . TRP A 1 93 ? -4.864 10.907 4.989 1.00 90.50 93 TRP A C 1
ATOM 802 O O . TRP A 1 93 ? -5.655 10.284 5.692 1.00 90.50 93 TRP A O 1
ATOM 812 N N . PHE A 1 94 ? -3.552 10.655 5.002 1.00 88.56 94 PHE A N 1
ATOM 813 C CA . PHE A 1 94 ? -2.953 9.638 5.872 1.00 88.56 94 PHE A CA 1
ATOM 814 C C . PHE A 1 94 ? -3.137 9.963 7.353 1.00 88.56 94 PHE A C 1
ATOM 816 O O . PHE A 1 94 ? -3.528 9.082 8.119 1.00 88.56 94 PHE A O 1
ATOM 823 N N . GLU A 1 95 ? -2.902 11.212 7.751 1.00 89.81 95 GLU A N 1
ATOM 824 C CA . GLU A 1 95 ? -3.104 11.668 9.126 1.00 89.81 95 GLU A CA 1
ATOM 825 C C . GLU A 1 95 ? -4.559 11.486 9.571 1.00 89.81 95 GLU A C 1
ATOM 827 O O . GLU A 1 95 ? -4.814 11.006 10.677 1.00 89.81 95 GLU A O 1
ATOM 832 N N . ASP A 1 96 ? -5.521 11.804 8.699 1.00 90.94 96 ASP A N 1
ATOM 833 C CA . ASP A 1 96 ? -6.949 11.593 8.958 1.00 90.94 96 ASP A CA 1
ATOM 834 C C . ASP A 1 96 ? -7.262 10.107 9.213 1.00 90.94 96 ASP A C 1
ATOM 836 O O . ASP A 1 96 ? -7.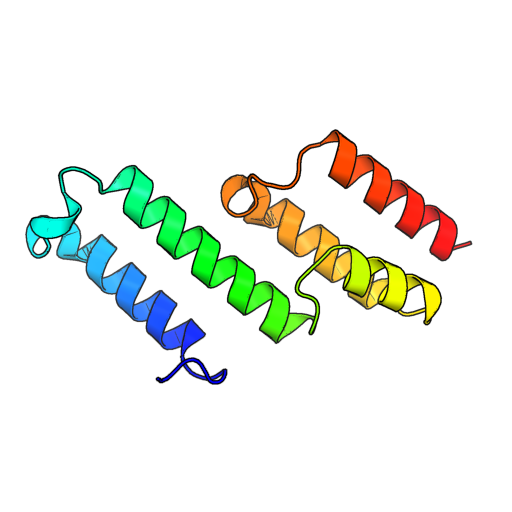906 9.763 10.206 1.00 90.94 96 ASP A O 1
ATOM 840 N N . ARG A 1 97 ? -6.724 9.195 8.386 1.00 90.38 97 ARG A N 1
ATOM 841 C CA . ARG A 1 97 ? -6.913 7.740 8.568 1.00 90.38 97 ARG A CA 1
ATOM 842 C C . ARG A 1 97 ? -6.194 7.193 9.799 1.00 90.38 97 ARG A C 1
ATOM 844 O O . ARG A 1 97 ? -6.713 6.288 10.451 1.00 90.38 97 ARG A O 1
ATOM 851 N N . GLN A 1 98 ? -5.025 7.729 10.149 1.00 88.75 98 GLN A N 1
ATOM 852 C CA . GLN A 1 98 ? -4.339 7.365 11.391 1.00 88.75 98 GLN A CA 1
ATOM 853 C C . GLN A 1 98 ? -5.144 7.787 12.624 1.00 88.75 98 GLN A C 1
ATOM 855 O O . GLN A 1 98 ? -5.217 7.025 13.590 1.00 88.75 98 GLN A O 1
ATOM 860 N N . ARG A 1 99 ? -5.796 8.958 12.591 1.00 89.88 99 ARG A N 1
ATOM 861 C CA . ARG A 1 99 ? -6.701 9.389 13.666 1.00 89.88 99 ARG A CA 1
ATOM 862 C C . ARG A 1 99 ? -7.927 8.488 13.770 1.00 89.88 99 ARG A C 1
ATOM 864 O O . ARG A 1 99 ? -8.242 8.068 14.880 1.00 89.88 99 ARG A O 1
ATOM 871 N N . GLU A 1 100 ? -8.575 8.147 12.654 1.00 88.56 100 GLU A N 1
ATOM 872 C CA . GLU A 1 100 ? -9.707 7.202 12.645 1.00 88.56 100 GLU A CA 1
ATOM 873 C C . GLU A 1 100 ? -9.312 5.835 13.231 1.00 88.56 100 GLU A C 1
ATOM 875 O O . GLU A 1 100 ? -10.043 5.277 14.046 1.00 88.56 100 GLU A O 1
ATOM 880 N N . LEU A 1 101 ? -8.124 5.319 12.890 1.00 88.62 101 LEU A N 1
ATOM 881 C CA . LEU A 1 101 ? -7.587 4.092 13.490 1.00 88.62 101 LEU A CA 1
ATOM 882 C C . LEU A 1 101 ? -7.399 4.214 15.002 1.00 88.62 101 LEU A C 1
ATOM 884 O O . LEU A 1 101 ? -7.750 3.292 15.733 1.00 88.62 101 LEU A O 1
ATOM 888 N N . GLY A 1 102 ? -6.846 5.334 15.472 1.00 86.25 102 GLY A N 1
ATOM 889 C CA . GLY A 1 102 ? -6.667 5.589 16.901 1.00 86.25 102 GLY A CA 1
ATOM 890 C C . GLY A 1 102 ? -7.994 5.716 17.653 1.00 86.25 102 GLY A C 1
ATOM 891 O O . GLY A 1 102 ? -8.091 5.285 18.799 1.00 86.25 102 GLY A O 1
ATOM 892 N N . GLN A 1 103 ? -9.028 6.261 17.010 1.00 87.00 103 GLN A N 1
ATOM 893 C CA . GLN A 1 103 ? -10.379 6.334 17.569 1.00 87.00 103 GLN A CA 1
ATOM 894 C C . GLN A 1 103 ? -11.047 4.958 17.635 1.00 87.00 103 GLN A C 1
ATOM 896 O O . GLN A 1 103 ? -11.669 4.651 18.642 1.00 87.00 103 GLN A O 1
ATOM 901 N N . ALA A 1 104 ? -10.874 4.116 16.614 1.00 83.44 104 ALA A N 1
ATOM 902 C CA . ALA A 1 104 ? -11.428 2.760 16.578 1.00 83.44 104 ALA A CA 1
ATOM 903 C C . ALA A 1 104 ? -10.719 1.765 17.524 1.00 83.44 104 ALA A C 1
ATOM 905 O O . ALA A 1 104 ? -11.216 0.662 17.732 1.00 83.44 104 ALA A O 1
ATOM 906 N N . GLN A 1 105 ? -9.547 2.122 18.067 1.00 74.69 105 GLN A N 1
ATOM 907 C CA . GLN A 1 105 ? -8.817 1.334 19.076 1.00 74.69 105 GLN A CA 1
ATOM 908 C C . GLN A 1 105 ? -9.251 1.612 20.521 1.00 74.69 105 GLN A C 1
ATOM 910 O O . GLN A 1 105 ? -8.824 0.876 21.411 1.00 74.69 105 GLN A O 1
ATOM 915 N N . LYS A 1 106 ? -10.024 2.678 20.755 1.00 61.31 106 LYS A N 1
ATOM 916 C CA . LYS A 1 106 ? -10.564 3.038 22.072 1.00 61.31 106 LYS A CA 1
ATOM 917 C C . LYS A 1 106 ? -11.849 2.283 22.373 1.00 61.31 106 LYS A C 1
ATOM 919 O O . LYS A 1 106 ? -12.026 1.967 23.568 1.00 61.31 106 LYS A O 1
#

Radius of gyration: 16.5 Å; chains: 1; bounding box: 34×31×50 Å

Foldseek 3Di:
DPPPDPCLVVLVVVLVVCVVVVVVCPVCPVVVVVVNLQSLLVSLLSVLCNQQVDNDPVVLVVCLVVLVLVSSVVSLVSCVVVVSSCVVADPVNSVVSVVSSVVSVD

pLDDT: mean 85.1, std 10.54, range [38.38, 92.5]

Sequence (106 aa):
MALQSGDIDKCKEWLQHIINNKKQFPQYQSTWDNWLKDRKQEISQQELFKKFGMRKTADFRQTLEKGKVKEAKEWLQYILDNRDQFPQYNDNWFEDRQRELGQAQK

Secondary structure (DSSP, 8-state):
---SSSHHHHHHHHHHHHHHTGGG-GGGTTTHHHHHHHHHHHHHHHHHHHHHS--SHHHHHHHHHTT-HHHHHHHHHHHHHTGGG-TT--HHHHHHHHHHHHHHT-